Protein AF-A0A1L1STM3-F1 (afdb_monomer_lite)

Foldseek 3Di:
DDDPPPPPVVVVCVVCVVVVVVVPQADWQKAWVNHSDDDDDDDPPDDDDIDIDTDDDPDDDDDWDDDVNHTDPPVPDDDDDDD

Structure (mmCIF, N/CA/C/O backbone):
data_AF-A0A1L1STM3-F1
#
_entry.id   AF-A0A1L1STM3-F1
#
loop_
_atom_site.group_PDB
_atom_site.id
_atom_site.type_symbol
_atom_site.label_atom_id
_atom_site.label_alt_id
_atom_site.label_comp_id
_atom_site.label_asym_id
_atom_site.label_entity_id
_atom_site.label_seq_id
_atom_site.pdbx_PDB_ins_code
_atom_site.Cartn_x
_atom_site.Cartn_y
_atom_site.Cartn_z
_atom_site.occupancy
_atom_site.B_iso_or_equiv
_atom_site.auth_seq_id
_atom_site.auth_comp_id
_atom_site.auth_asym_id
_atom_site.auth_atom_id
_atom_site.pdbx_PDB_model_num
ATOM 1 N N . MET A 1 1 ? -52.505 22.298 21.946 1.00 37.53 1 MET A N 1
ATOM 2 C CA . MET A 1 1 ? -52.390 20.870 21.585 1.00 37.53 1 MET A CA 1
ATOM 3 C C . MET A 1 1 ? -50.921 20.619 21.296 1.00 37.53 1 MET A C 1
ATOM 5 O O . MET A 1 1 ? -50.474 20.897 20.193 1.00 37.53 1 MET A O 1
ATOM 9 N N . GLU A 1 2 ? -50.149 20.250 22.318 1.00 47.34 2 GLU A N 1
ATOM 10 C CA . GLU A 1 2 ? -48.728 19.927 22.155 1.0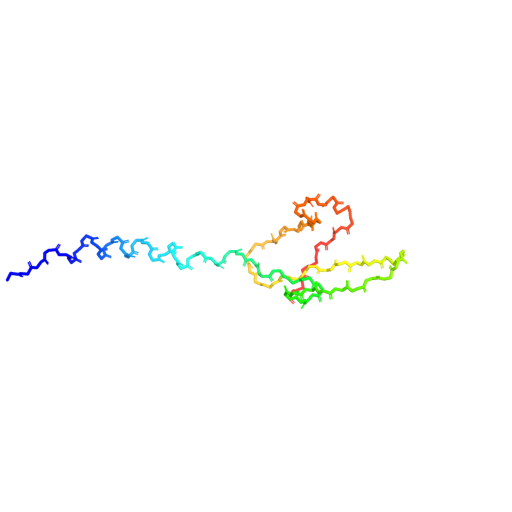0 47.34 2 GLU A CA 1
ATOM 11 C C . GLU A 1 2 ? -48.590 18.469 21.720 1.00 47.34 2 GLU A C 1
ATOM 13 O O . GLU A 1 2 ? -49.175 17.563 22.314 1.00 47.34 2 GLU A O 1
ATOM 18 N N . LEU A 1 3 ? -47.858 18.263 20.632 1.00 52.38 3 LEU A N 1
ATOM 19 C CA . LEU A 1 3 ? -47.570 16.951 20.071 1.00 52.38 3 LEU A CA 1
ATOM 20 C C . LEU A 1 3 ? -46.630 16.185 21.021 1.00 52.38 3 LEU A C 1
ATOM 22 O O . LEU A 1 3 ? -45.578 16.723 21.372 1.00 52.38 3 LEU A O 1
ATOM 26 N N . PRO A 1 4 ? -46.898 14.910 21.369 1.00 53.41 4 PRO A N 1
ATOM 27 C CA . PRO A 1 4 ? -45.973 14.080 22.138 1.00 53.41 4 PRO A CA 1
ATOM 28 C C . PRO A 1 4 ? -44.844 13.542 21.234 1.00 53.41 4 PRO A C 1
ATOM 30 O O . PRO A 1 4 ? -44.484 12.371 21.293 1.00 53.41 4 PRO A O 1
ATOM 33 N N . LEU A 1 5 ? -44.274 14.390 20.369 1.00 54.94 5 LEU A N 1
ATOM 34 C CA . LEU A 1 5 ? -43.196 14.038 19.432 1.00 54.94 5 LEU A CA 1
ATOM 35 C C . LEU A 1 5 ? -41.795 14.150 20.073 1.00 54.94 5 LEU A C 1
ATOM 37 O O . LEU A 1 5 ? -40.780 14.125 19.383 1.00 54.94 5 LEU A O 1
ATOM 41 N N . SER A 1 6 ? -41.729 14.345 21.391 1.00 62.16 6 SER A N 1
ATOM 42 C CA . SER A 1 6 ? -40.561 14.948 22.044 1.00 62.16 6 SER A CA 1
ATOM 43 C C . SER A 1 6 ? -39.596 13.942 22.684 1.00 62.16 6 SER A C 1
ATOM 45 O O . SER A 1 6 ? -38.388 14.109 22.575 1.00 62.16 6 SER A O 1
ATOM 47 N N . GLN A 1 7 ? -40.066 12.859 23.312 1.00 59.75 7 GLN A N 1
ATOM 48 C CA . GLN A 1 7 ? -39.172 12.013 24.124 1.00 59.75 7 GLN A CA 1
ATOM 49 C C . GLN A 1 7 ? -38.665 10.749 23.435 1.00 59.75 7 GLN A C 1
ATOM 51 O O . GLN A 1 7 ? -37.489 10.410 23.579 1.00 59.75 7 GLN A O 1
ATOM 56 N N . ALA A 1 8 ? -39.531 10.030 22.717 1.00 59.84 8 ALA A N 1
ATOM 57 C CA . ALA A 1 8 ? -39.140 8.774 22.084 1.00 59.84 8 ALA A CA 1
ATOM 58 C C . ALA A 1 8 ? -38.120 9.043 20.977 1.00 59.84 8 ALA A C 1
ATOM 60 O O . ALA A 1 8 ? -37.013 8.521 21.026 1.00 59.84 8 ALA A O 1
ATOM 61 N N . THR A 1 9 ? -38.438 9.938 20.050 1.00 63.06 9 THR A N 1
ATOM 62 C CA . THR A 1 9 ? -37.564 10.375 18.957 1.00 63.06 9 THR A CA 1
ATOM 63 C C . THR A 1 9 ? -36.208 10.836 19.479 1.00 63.06 9 THR A C 1
ATOM 65 O O . THR A 1 9 ? -35.201 10.293 19.056 1.00 63.06 9 THR A O 1
ATOM 68 N N . LEU A 1 10 ? -36.179 11.719 20.482 1.00 68.00 10 LEU A N 1
ATOM 69 C CA . LEU A 1 10 ? -34.950 12.302 21.032 1.00 68.00 10 LEU A CA 1
ATOM 70 C C . LEU A 1 10 ? -34.051 11.261 21.719 1.00 68.00 10 LEU A C 1
ATOM 72 O O . LEU A 1 10 ? -32.834 11.296 21.547 1.00 68.00 10 LEU A O 1
ATOM 76 N N . ARG A 1 11 ? -34.634 10.279 22.423 1.00 70.44 11 ARG A N 1
ATOM 77 C CA . ARG A 1 11 ? -33.891 9.127 22.968 1.00 70.44 11 ARG A CA 1
ATOM 78 C C . ARG A 1 11 ? -33.282 8.256 21.871 1.00 70.44 11 ARG A C 1
ATOM 80 O O . ARG A 1 11 ? -32.139 7.833 22.012 1.00 70.44 11 ARG A O 1
ATOM 87 N N . HIS A 1 12 ? -34.021 8.004 20.791 1.00 65.12 12 HIS A N 1
ATOM 88 C CA . HIS A 1 12 ? -33.518 7.211 19.668 1.00 65.12 12 HIS A CA 1
ATOM 89 C C . HIS A 1 12 ? -32.402 7.955 18.922 1.00 65.12 12 HIS A C 1
ATOM 91 O O . HIS A 1 12 ? -31.379 7.348 18.616 1.00 65.12 12 HIS A O 1
ATOM 97 N N . THR A 1 13 ? -32.525 9.271 18.709 1.00 70.81 13 THR A N 1
ATOM 98 C CA . THR A 1 13 ? -31.449 10.073 18.105 1.00 70.81 13 THR A CA 1
ATOM 99 C C . THR A 1 13 ? -30.198 10.106 18.984 1.00 70.81 13 THR A C 1
ATOM 101 O O . THR A 1 13 ? -29.092 9.983 18.464 1.00 70.81 13 THR A O 1
ATOM 104 N N . LEU A 1 14 ? -30.349 10.213 20.312 1.00 74.62 14 LEU A N 1
ATOM 105 C CA . LEU A 1 14 ? -29.216 10.183 21.247 1.00 74.62 14 LEU A CA 1
ATOM 106 C C . LEU A 1 14 ? -28.508 8.823 21.295 1.00 74.62 14 LEU A C 1
ATOM 108 O O . LEU A 1 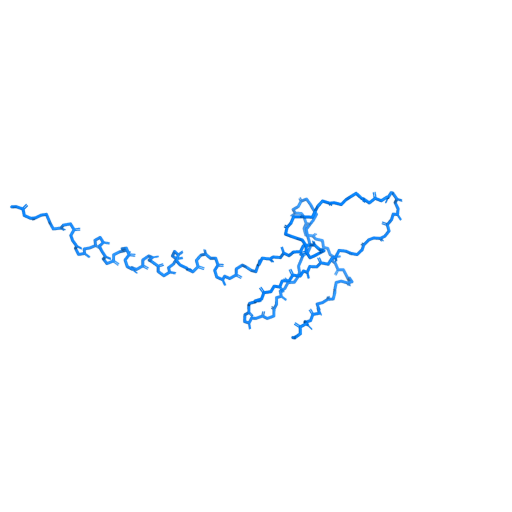14 ? -27.295 8.786 21.472 1.00 74.62 14 LEU A O 1
ATOM 112 N N . LEU A 1 15 ? -29.240 7.718 21.134 1.00 77.00 15 LEU A N 1
ATOM 113 C CA . LEU A 1 15 ? -28.667 6.367 21.096 1.00 77.00 15 LEU A CA 1
ATOM 114 C C . LEU A 1 15 ? -27.938 6.067 19.779 1.00 77.00 15 LEU A C 1
ATOM 116 O O . LEU A 1 15 ? -26.999 5.275 19.772 1.00 77.00 15 LEU A O 1
ATOM 120 N N . LEU A 1 16 ? -28.344 6.700 18.676 1.00 74.50 16 LEU A N 1
ATOM 121 C CA . LEU A 1 16 ? -27.709 6.542 17.363 1.00 74.50 16 LEU A CA 1
ATOM 122 C C . LEU A 1 16 ? -26.481 7.449 17.182 1.00 74.50 16 LEU A C 1
ATOM 124 O O . LEU A 1 16 ? -25.589 7.117 16.404 1.00 74.50 16 LEU A O 1
ATOM 128 N N . LEU A 1 17 ? -26.398 8.561 17.919 1.00 71.50 17 LEU A N 1
ATOM 129 C CA . LEU A 1 17 ? -25.296 9.527 17.837 1.00 71.50 17 LEU A CA 1
ATOM 130 C C . LEU A 1 17 ? -23.896 8.901 18.019 1.00 71.50 17 LEU A C 1
ATOM 132 O O . LEU A 1 17 ? -23.022 9.191 17.207 1.00 71.50 17 LEU A O 1
ATOM 136 N N . PRO A 1 18 ? -23.648 8.022 19.014 1.00 70.38 18 PRO A N 1
ATOM 137 C CA . PRO A 1 18 ? -22.343 7.386 19.195 1.00 70.38 18 PRO A CA 1
ATOM 138 C C . PRO A 1 18 ? -21.950 6.490 18.017 1.00 70.38 18 PRO A C 1
ATOM 140 O O . PRO A 1 18 ? -20.789 6.474 17.622 1.00 70.38 18 PRO A O 1
ATOM 143 N N . ALA A 1 19 ? -22.915 5.778 17.424 1.00 67.50 19 ALA A N 1
ATOM 144 C CA . ALA A 1 19 ? -22.676 4.935 16.253 1.00 67.50 19 ALA A CA 1
ATOM 145 C C . ALA A 1 19 ? -22.352 5.776 15.004 1.00 67.50 19 ALA A C 1
ATOM 147 O O . ALA A 1 19 ? -21.464 5.414 14.237 1.00 67.50 19 ALA A O 1
ATOM 148 N N . LEU A 1 20 ? -23.015 6.927 14.845 1.00 65.38 20 LEU A N 1
ATOM 149 C CA . LEU A 1 20 ? -22.747 7.893 13.772 1.00 65.38 20 LEU A CA 1
ATOM 150 C C . LEU A 1 20 ? -21.404 8.624 13.944 1.00 65.38 20 LEU A C 1
ATOM 152 O O . LEU A 1 20 ? -20.779 8.999 12.960 1.00 65.38 20 LEU A O 1
ATOM 156 N N . LEU A 1 21 ? -20.951 8.833 15.182 1.00 65.56 21 LEU A N 1
ATOM 157 C CA . LEU A 1 21 ? -19.656 9.458 15.483 1.00 65.56 21 LEU A CA 1
ATOM 158 C C . LEU A 1 21 ? -18.488 8.460 15.398 1.00 65.56 21 LEU A C 1
ATOM 160 O O . LEU A 1 21 ? -17.357 8.857 15.131 1.00 65.56 21 LEU A O 1
ATOM 164 N N . SER A 1 22 ? -18.760 7.168 15.606 1.00 61.12 22 SER A N 1
ATOM 165 C CA . SER A 1 22 ? -17.761 6.096 15.558 1.00 61.12 22 SER A CA 1
ATOM 166 C C . SER A 1 22 ? -17.489 5.581 14.139 1.00 61.12 22 SER A C 1
ATOM 168 O O . SER A 1 22 ? -16.414 5.021 13.900 1.00 61.12 22 SER A O 1
ATOM 170 N N . SER A 1 23 ? -18.407 5.795 13.185 1.00 56.72 23 SER A N 1
ATOM 171 C CA . SER A 1 23 ? -18.242 5.404 11.779 1.00 56.72 23 SER A CA 1
ATOM 172 C C . SER A 1 23 ? -17.162 6.252 11.093 1.00 56.72 23 SER A C 1
ATOM 174 O O . SER A 1 23 ? -17.449 7.226 10.404 1.00 56.72 23 SER A O 1
ATOM 176 N N . GLY A 1 24 ? -15.901 5.911 11.335 1.00 57.28 24 GLY A N 1
ATOM 177 C CA . GLY A 1 24 ? -14.740 6.593 10.764 1.00 57.28 24 GLY A CA 1
ATOM 178 C C . GLY A 1 24 ? -13.540 6.688 11.703 1.00 57.28 24 GLY A C 1
ATOM 179 O O . GLY A 1 24 ? -12.447 6.988 11.244 1.00 57.28 24 GLY A O 1
ATOM 180 N N . GLN A 1 25 ? -13.694 6.388 12.998 1.00 58.62 25 GLN A N 1
ATOM 181 C CA . GLN A 1 25 ? -12.578 6.453 13.956 1.00 58.62 25 GLN A CA 1
ATOM 182 C C . GLN A 1 25 ? -11.606 5.261 13.885 1.00 58.62 25 GLN A C 1
ATOM 184 O O . GLN A 1 25 ? -10.580 5.284 14.561 1.00 58.62 25 GLN A O 1
ATOM 189 N N . GLY A 1 26 ? -11.918 4.220 13.105 1.00 59.88 26 GLY A N 1
ATOM 190 C CA . GLY A 1 26 ? -11.130 2.980 13.053 1.00 59.88 26 GLY A CA 1
ATOM 191 C C . GLY A 1 26 ? -10.395 2.715 11.740 1.00 59.88 26 GLY A C 1
ATOM 192 O O . GLY A 1 26 ? -9.439 1.943 11.745 1.00 59.88 26 GLY A O 1
ATOM 193 N N . GLU A 1 27 ? -10.810 3.340 10.637 1.00 68.19 27 GLU A N 1
ATOM 194 C CA . GLU A 1 27 ? -10.146 3.141 9.351 1.00 68.19 27 GLU A CA 1
ATOM 195 C C . GLU A 1 27 ? -8.972 4.115 9.270 1.00 68.19 27 GLU A C 1
ATOM 197 O O . GLU A 1 27 ? -9.152 5.332 9.192 1.00 68.19 27 GLU A O 1
ATOM 202 N N . LEU A 1 28 ? -7.754 3.580 9.350 1.00 73.19 28 LEU A N 1
ATOM 203 C CA . LEU A 1 28 ? -6.559 4.366 9.071 1.00 73.19 28 LEU A CA 1
ATOM 204 C C . LEU A 1 28 ? -6.676 4.893 7.639 1.00 73.19 28 LEU A C 1
ATOM 206 O O . LEU A 1 28 ? -7.222 4.207 6.787 1.00 73.19 28 LEU A O 1
ATOM 210 N N . ALA A 1 29 ? -6.178 6.094 7.358 1.00 82.56 29 ALA A N 1
ATOM 211 C CA . ALA A 1 29 ? -6.097 6.593 5.989 1.00 82.56 29 ALA A CA 1
ATOM 212 C C . ALA A 1 29 ? -4.767 6.116 5.372 1.00 82.56 29 ALA A C 1
ATOM 214 O O . ALA A 1 29 ? -3.752 6.794 5.574 1.00 82.56 29 ALA A O 1
ATOM 215 N N . PRO A 1 30 ? -4.706 4.945 4.696 1.00 85.19 30 PRO A N 1
ATOM 216 C CA . PRO A 1 30 ? -3.470 4.475 4.097 1.00 85.19 30 PRO A CA 1
ATOM 217 C C . PRO A 1 30 ? -3.056 5.380 2.947 1.00 85.19 30 PRO A C 1
ATOM 219 O O . PRO A 1 30 ? -3.866 5.834 2.142 1.00 85.19 30 PRO A O 1
ATOM 222 N N . GLN A 1 31 ? -1.754 5.601 2.866 1.00 88.56 31 GLN A N 1
ATOM 223 C CA . GLN A 1 31 ? -1.111 6.287 1.765 1.00 88.56 31 GLN A CA 1
ATOM 224 C C . GLN A 1 31 ? -0.182 5.316 1.052 1.00 88.56 31 GLN A C 1
ATOM 226 O O . GLN A 1 31 ? 0.646 4.670 1.700 1.00 88.56 31 GLN A O 1
ATOM 231 N N . ILE A 1 32 ? -0.285 5.251 -0.272 1.00 89.00 32 ILE A N 1
ATOM 232 C CA . ILE A 1 32 ? 0.635 4.491 -1.117 1.00 89.00 32 ILE A CA 1
ATOM 233 C C . ILE A 1 32 ? 1.742 5.449 -1.547 1.00 89.00 32 ILE A C 1
ATOM 235 O O . ILE A 1 32 ? 1.475 6.535 -2.053 1.00 89.00 32 ILE A O 1
ATOM 239 N N . ASP A 1 33 ? 2.990 5.094 -1.262 1.00 89.12 33 ASP A N 1
ATOM 240 C CA . ASP A 1 33 ? 4.164 5.948 -1.474 1.00 89.12 33 ASP A CA 1
ATOM 241 C C . ASP A 1 33 ? 4.068 7.317 -0.780 1.00 89.12 33 ASP A C 1
ATOM 243 O O . ASP A 1 33 ? 4.626 8.317 -1.230 1.00 89.12 33 ASP A O 1
ATOM 247 N N . GLY A 1 34 ? 3.352 7.370 0.350 1.00 85.94 34 GLY A N 1
ATOM 248 C CA . GLY A 1 34 ? 3.118 8.608 1.098 1.00 85.94 34 GLY A CA 1
ATOM 249 C C . GLY A 1 34 ? 2.099 9.555 0.457 1.00 85.94 34 GLY A C 1
ATOM 250 O O . GLY A 1 34 ? 1.969 10.687 0.915 1.00 85.94 34 GLY A O 1
ATOM 251 N N . GLN A 1 35 ? 1.372 9.114 -0.573 1.00 86.19 35 GLN A N 1
ATOM 252 C CA . GLN A 1 35 ? 0.277 9.855 -1.195 1.00 86.19 35 GLN A CA 1
ATOM 253 C C . GLN A 1 35 ? -1.063 9.141 -0.965 1.00 86.19 35 GLN 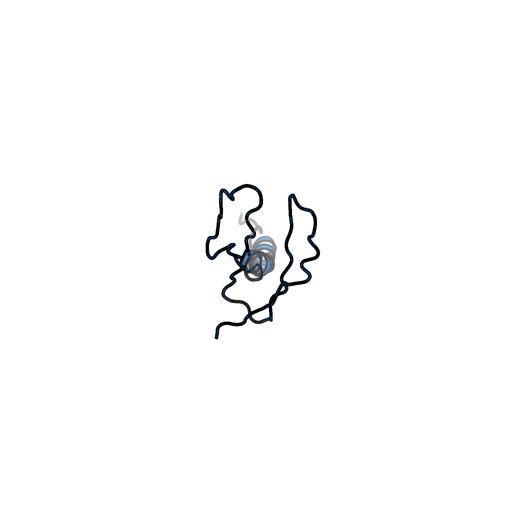A C 1
ATOM 255 O O . GLN A 1 35 ? -1.145 7.916 -1.000 1.00 86.19 35 GLN A O 1
ATOM 260 N N . THR A 1 36 ? -2.135 9.904 -0.740 1.00 79.25 36 THR A N 1
ATOM 261 C CA . THR A 1 36 ? -3.495 9.352 -0.562 1.00 79.25 36 THR A CA 1
ATOM 262 C C . THR A 1 36 ? -4.087 8.829 -1.878 1.00 79.25 36 THR A C 1
ATOM 264 O O . THR A 1 36 ? -4.900 7.914 -1.873 1.00 79.25 36 THR A O 1
ATOM 267 N N . TRP A 1 37 ? -3.647 9.387 -3.007 1.00 67.81 37 TRP A N 1
ATOM 268 C CA . TRP A 1 37 ? -3.946 8.918 -4.357 1.00 67.81 37 TRP A CA 1
ATOM 269 C C . TRP A 1 37 ? -2.621 8.846 -5.103 1.00 67.81 37 TRP A C 1
ATOM 271 O O . TRP A 1 37 ? -1.954 9.867 -5.266 1.00 67.81 37 TRP A O 1
ATOM 281 N N . ALA A 1 38 ? -2.213 7.644 -5.496 1.00 71.31 38 ALA A N 1
ATOM 282 C CA . ALA A 1 38 ? -0.951 7.423 -6.183 1.00 71.31 38 ALA A CA 1
ATOM 283 C C . ALA A 1 38 ? -1.237 6.900 -7.592 1.00 71.31 38 ALA A C 1
ATOM 285 O O . ALA A 1 38 ? -1.652 5.757 -7.761 1.00 71.31 38 ALA A O 1
ATOM 286 N N . GLU A 1 39 ? -1.009 7.741 -8.599 1.00 83.00 39 GLU A N 1
ATOM 287 C CA . GLU A 1 39 ? -0.829 7.289 -9.976 1.00 83.00 39 GLU A CA 1
ATOM 288 C C . GLU A 1 39 ? 0.667 7.309 -10.282 1.00 83.00 39 GLU A C 1
ATOM 290 O O . GLU A 1 39 ? 1.370 8.279 -9.984 1.00 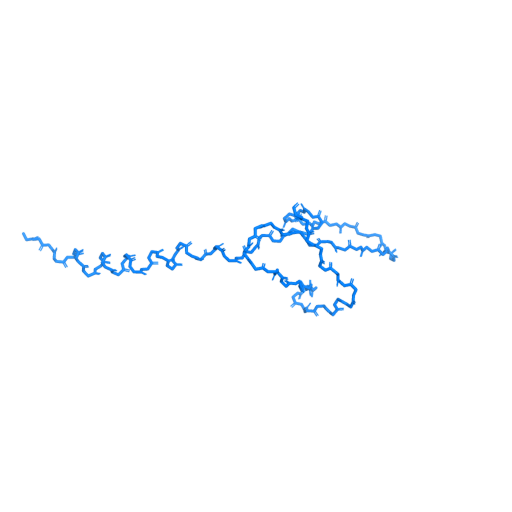83.00 39 GLU A O 1
ATOM 295 N N . ARG A 1 40 ? 1.174 6.215 -10.848 1.00 84.44 40 ARG A N 1
ATOM 296 C CA . ARG A 1 40 ? 2.579 6.083 -11.219 1.00 84.44 40 ARG A CA 1
ATOM 297 C C . ARG A 1 40 ? 2.685 5.296 -12.515 1.00 84.44 40 ARG A C 1
ATOM 299 O O . ARG A 1 40 ? 2.204 4.172 -12.599 1.00 84.44 40 ARG A O 1
ATOM 306 N N . ALA A 1 41 ? 3.384 5.865 -13.490 1.00 90.44 41 ALA A N 1
ATOM 307 C CA . ALA A 1 41 ? 3.837 5.128 -14.658 1.00 90.44 41 ALA A CA 1
ATOM 308 C C . ALA A 1 41 ? 5.172 4.444 -14.333 1.00 90.44 41 ALA A C 1
ATOM 310 O O . ALA A 1 41 ? 6.130 5.112 -13.941 1.00 90.44 41 ALA A O 1
ATOM 311 N N . LEU A 1 42 ? 5.224 3.122 -14.486 1.00 90.88 42 LEU A N 1
ATOM 312 C CA . LEU A 1 42 ? 6.450 2.327 -14.385 1.00 90.88 42 LEU A CA 1
ATOM 313 C C . LEU A 1 42 ? 6.937 1.958 -15.784 1.00 90.88 42 LEU A C 1
ATOM 315 O O . LEU A 1 42 ? 6.134 1.812 -16.710 1.00 90.88 42 LEU A O 1
ATOM 319 N N . ARG A 1 43 ? 8.251 1.803 -15.953 1.00 96.19 43 ARG A N 1
ATOM 320 C CA . ARG A 1 43 ? 8.801 1.284 -17.212 1.00 96.19 43 ARG A CA 1
ATOM 321 C C . ARG A 1 43 ? 8.623 -0.231 -17.264 1.00 96.19 43 ARG A C 1
ATOM 323 O O . ARG A 1 43 ? 8.576 -0.906 -16.238 1.00 96.19 43 ARG A O 1
ATOM 330 N N . GLU A 1 44 ? 8.550 -0.776 -18.474 1.00 95.31 44 GLU A N 1
ATOM 331 C CA . GLU A 1 44 ? 8.497 -2.225 -18.651 1.00 95.31 44 GLU A CA 1
ATOM 332 C C . GLU A 1 44 ? 9.737 -2.883 -18.020 1.00 95.31 44 GLU A C 1
ATOM 334 O O . GLU A 1 44 ? 10.862 -2.413 -18.211 1.00 95.31 44 GLU A O 1
ATOM 339 N N . ASN A 1 45 ? 9.519 -3.961 -17.261 1.00 93.12 45 ASN A N 1
ATOM 340 C CA . ASN A 1 45 ? 10.535 -4.693 -16.490 1.00 93.12 45 ASN A CA 1
ATOM 341 C C . ASN A 1 45 ? 11.205 -3.902 -15.350 1.00 93.12 45 ASN A C 1
ATOM 343 O O . ASN A 1 45 ? 12.217 -4.342 -14.800 1.00 93.12 45 ASN A O 1
ATOM 347 N N . GLU A 1 46 ? 10.662 -2.747 -14.963 1.00 94.88 46 GLU A N 1
ATOM 348 C CA . GLU A 1 46 ? 11.109 -2.043 -13.765 1.00 94.88 46 GLU A CA 1
ATOM 349 C C . GLU A 1 46 ? 10.669 -2.789 -12.499 1.00 94.88 46 GLU A C 1
ATOM 351 O O . GLU A 1 46 ? 9.507 -3.167 -12.343 1.00 94.88 46 GLU A O 1
ATOM 356 N N . HIS A 1 47 ? 11.596 -2.963 -11.557 1.00 90.50 47 HIS A N 1
ATOM 357 C CA . HIS A 1 47 ? 11.271 -3.439 -10.217 1.00 90.50 47 HIS A CA 1
ATOM 358 C C . HIS A 1 47 ? 10.941 -2.249 -9.322 1.00 90.50 47 HIS A C 1
ATOM 360 O O . HIS A 1 47 ? 11.788 -1.385 -9.094 1.00 90.50 47 HIS A O 1
ATOM 366 N N . HIS A 1 48 ? 9.728 -2.236 -8.774 1.00 88.38 48 HIS A N 1
ATOM 367 C CA . HIS A 1 48 ? 9.268 -1.170 -7.896 1.00 88.38 48 HIS A CA 1
ATOM 368 C C . HIS A 1 48 ? 8.756 -1.717 -6.564 1.00 88.38 48 HIS A C 1
ATOM 370 O O . HIS A 1 48 ? 8.032 -2.711 -6.522 1.00 88.38 48 HIS A O 1
ATOM 376 N N . ALA A 1 49 ? 9.133 -1.051 -5.473 1.00 88.88 49 ALA A N 1
ATOM 377 C CA . ALA A 1 49 ? 8.650 -1.361 -4.137 1.00 88.88 49 ALA A CA 1
ATOM 378 C C . ALA A 1 49 ? 7.620 -0.312 -3.717 1.00 88.88 49 ALA A C 1
ATOM 380 O O . ALA A 1 49 ? 7.976 0.839 -3.476 1.00 88.88 49 ALA A O 1
ATOM 381 N N . PHE A 1 50 ? 6.364 -0.732 -3.596 1.00 88.19 50 PHE A N 1
ATOM 382 C CA . PHE A 1 50 ? 5.302 0.110 -3.060 1.00 88.19 50 PHE A CA 1
ATOM 383 C C . PHE A 1 50 ? 5.392 0.181 -1.538 1.00 88.19 50 PHE A C 1
ATOM 385 O O . PHE A 1 50 ? 5.651 -0.820 -0.863 1.00 88.19 50 PHE A O 1
ATOM 392 N N . THR A 1 51 ? 5.144 1.363 -0.984 1.00 89.31 51 THR A N 1
ATOM 393 C CA . THR A 1 51 ? 5.141 1.568 0.470 1.00 89.31 51 THR A CA 1
ATOM 394 C C . THR A 1 51 ? 3.757 1.970 0.957 1.00 89.31 51 THR A C 1
ATOM 396 O O . THR A 1 51 ? 3.103 2.800 0.341 1.00 89.31 51 THR A O 1
ATOM 399 N N . CYS A 1 52 ? 3.300 1.389 2.067 1.00 87.75 52 CYS A N 1
ATOM 400 C CA . CYS A 1 52 ? 2.071 1.808 2.738 1.00 87.75 52 CYS A CA 1
ATOM 401 C C . CYS A 1 52 ? 2.438 2.580 4.006 1.00 87.75 52 CYS A C 1
ATOM 403 O O . CYS A 1 52 ? 3.150 2.059 4.869 1.00 87.75 52 CYS A O 1
ATOM 405 N N . ARG A 1 53 ? 1.967 3.824 4.116 1.00 87.38 53 ARG A N 1
ATOM 406 C CA . ARG A 1 53 ? 2.122 4.657 5.310 1.00 87.38 53 ARG A CA 1
ATOM 407 C C . ARG A 1 53 ? 0.753 4.932 5.909 1.00 87.38 53 ARG A C 1
ATOM 409 O O . ARG A 1 53 ? -0.156 5.369 5.215 1.00 87.38 53 ARG A O 1
ATOM 416 N N . VAL A 1 54 ? 0.636 4.704 7.208 1.00 84.75 54 VAL A N 1
ATOM 417 C CA . VAL A 1 54 ? -0.554 5.010 8.003 1.00 84.75 54 VAL A CA 1
ATOM 418 C C . VAL A 1 54 ? -0.124 5.809 9.227 1.00 84.75 54 VAL A C 1
ATOM 420 O O . VAL A 1 54 ? 0.967 5.590 9.755 1.00 84.75 54 VAL A O 1
ATOM 423 N N . ALA A 1 55 ? -0.963 6.743 9.663 1.00 82.69 55 ALA A N 1
ATOM 424 C CA . ALA A 1 55 ? -0.762 7.505 10.890 1.00 82.69 55 ALA A CA 1
ATOM 425 C C . ALA A 1 55 ? -1.982 7.351 11.802 1.00 82.69 55 ALA A C 1
ATOM 427 O O . ALA A 1 55 ? -3.115 7.294 11.325 1.00 82.69 55 ALA A O 1
ATOM 428 N N . GLY A 1 56 ? -1.741 7.318 13.113 1.00 76.44 56 GLY A N 1
ATOM 429 C CA . GLY A 1 56 ? -2.783 7.093 14.112 1.00 76.44 56 GLY A CA 1
ATOM 430 C C . GLY A 1 56 ? -3.099 5.612 14.344 1.00 76.44 56 GLY A C 1
ATOM 431 O O . GLY A 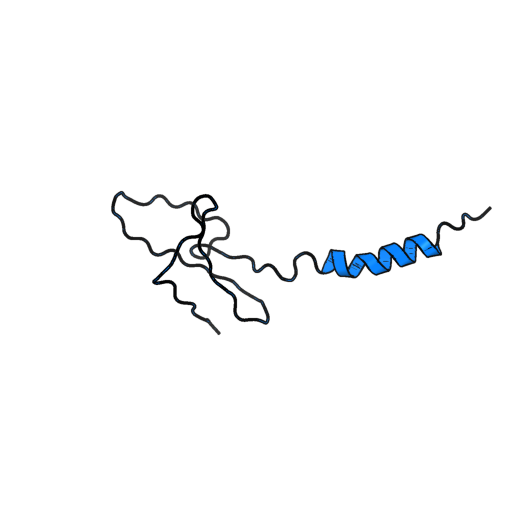1 56 ? -2.466 4.723 13.779 1.00 76.44 56 GLY A O 1
ATOM 432 N N . GLY A 1 57 ? -4.077 5.363 15.215 1.00 71.75 57 GLY A N 1
ATOM 433 C CA . GLY A 1 57 ? -4.447 4.025 15.680 1.00 71.75 57 GLY A CA 1
ATOM 434 C C . GLY A 1 57 ? -3.759 3.634 16.990 1.00 71.75 57 GLY A C 1
ATOM 435 O O . GLY A 1 57 ? -2.612 3.986 17.248 1.00 71.75 57 GLY A O 1
ATOM 436 N N . SER A 1 58 ? -4.486 2.913 17.846 1.00 71.88 58 SER A N 1
ATOM 437 C CA . SER A 1 58 ? -3.981 2.390 19.126 1.00 71.88 58 SER A CA 1
ATOM 438 C C . SER A 1 58 ? -3.429 0.963 19.022 1.00 71.88 58 SER A C 1
ATOM 440 O O . SER A 1 58 ? -2.790 0.483 19.955 1.00 71.88 58 SER A O 1
ATOM 442 N N . ALA A 1 59 ? -3.674 0.282 17.899 1.00 78.56 59 ALA A N 1
ATOM 443 C CA . ALA A 1 59 ? -3.275 -1.097 17.649 1.00 78.56 59 ALA A CA 1
ATOM 444 C C . ALA A 1 59 ? -2.274 -1.186 16.491 1.00 78.56 59 ALA A C 1
ATOM 446 O O . ALA A 1 59 ? -2.283 -0.357 15.581 1.00 78.56 59 ALA A O 1
ATOM 447 N N . THR A 1 60 ? -1.435 -2.225 16.500 1.00 80.12 60 THR A N 1
ATOM 448 C CA . THR A 1 60 ? -0.542 -2.521 15.375 1.00 80.12 60 THR A CA 1
ATOM 449 C C . THR A 1 60 ? -1.371 -2.822 14.121 1.00 80.12 60 THR A C 1
ATOM 451 O O . THR A 1 60 ? -2.193 -3.744 14.155 1.00 80.12 60 THR A O 1
ATOM 454 N N . PRO A 1 61 ? -1.175 -2.086 13.013 1.00 80.81 61 PRO A N 1
ATOM 455 C CA . PRO A 1 61 ? -1.952 -2.305 11.804 1.00 80.81 61 PRO A CA 1
ATOM 456 C C . PRO A 1 61 ? -1.567 -3.626 11.129 1.00 80.81 61 PRO A C 1
ATOM 458 O O . PRO A 1 61 ? -0.456 -4.134 11.289 1.00 80.81 61 PRO A O 1
ATOM 461 N N . ARG A 1 62 ? -2.492 -4.176 10.339 1.00 82.69 62 ARG A N 1
ATOM 462 C CA . ARG A 1 62 ? -2.225 -5.299 9.433 1.00 82.69 62 ARG A CA 1
ATOM 463 C C . ARG A 1 62 ? -2.109 -4.761 8.014 1.00 82.69 62 ARG A C 1
ATOM 465 O O . ARG A 1 62 ? -2.949 -3.974 7.594 1.00 82.69 62 ARG A O 1
ATOM 472 N N . LEU A 1 63 ? -1.079 -5.191 7.293 1.00 84.56 63 LEU A N 1
ATOM 473 C CA . LEU A 1 63 ? -0.863 -4.814 5.899 1.00 84.56 63 LEU A CA 1
ATOM 474 C C . LEU A 1 63 ? -1.350 -5.934 4.977 1.00 84.56 63 LEU A C 1
ATOM 476 O O . LEU A 1 63 ? -0.993 -7.093 5.175 1.00 84.56 63 LEU A O 1
ATOM 480 N N . ALA A 1 64 ? -2.121 -5.565 3.960 1.00 88.19 64 ALA A N 1
ATOM 481 C CA . ALA A 1 64 ? -2.504 -6.419 2.846 1.00 88.19 64 ALA A CA 1
ATOM 482 C C . ALA A 1 64 ? -2.461 -5.588 1.559 1.00 88.19 64 ALA A C 1
ATOM 484 O O . ALA A 1 64 ? -2.813 -4.408 1.576 1.00 88.19 64 ALA A O 1
ATOM 485 N N . TRP A 1 65 ? -2.032 -6.202 0.460 1.00 88.56 65 TRP A N 1
ATOM 486 C CA . TRP A 1 65 ? -2.003 -5.572 -0.858 1.00 88.56 65 TRP A CA 1
ATOM 487 C C . TRP A 1 65 ? -3.059 -6.208 -1.749 1.00 88.56 65 TRP A C 1
ATOM 489 O O . TRP A 1 65 ? -3.253 -7.419 -1.702 1.00 88.56 65 TRP A O 1
ATOM 499 N N . TYR A 1 66 ? -3.721 -5.397 -2.568 1.00 89.25 66 TYR A N 1
ATOM 500 C CA . TYR A 1 66 ? -4.713 -5.861 -3.529 1.00 89.25 66 TYR A CA 1
ATOM 501 C C . TYR A 1 66 ? -4.372 -5.308 -4.909 1.00 89.25 66 TYR A C 1
ATOM 503 O O . TYR A 1 66 ? -4.061 -4.125 -5.035 1.00 89.25 66 TYR A O 1
ATOM 511 N N . LEU A 1 67 ? -4.455 -6.157 -5.930 1.00 89.69 67 LEU A N 1
ATOM 512 C CA . LEU A 1 67 ? -4.375 -5.767 -7.337 1.00 89.69 67 LEU A CA 1
ATOM 513 C C . LEU A 1 67 ? -5.732 -6.062 -7.964 1.00 89.69 67 LEU A C 1
ATOM 515 O O . LEU A 1 67 ? -6.200 -7.196 -7.881 1.00 89.69 67 LEU A O 1
ATOM 519 N N . ASP A 1 68 ? -6.394 -5.041 -8.505 1.00 90.50 68 ASP A N 1
ATOM 520 C CA . ASP A 1 68 ? -7.742 -5.155 -9.082 1.00 90.50 68 ASP A CA 1
ATOM 521 C C . ASP A 1 68 ? -8.748 -5.869 -8.151 1.00 90.50 68 ASP A C 1
ATOM 523 O O . ASP A 1 68 ? -9.581 -6.675 -8.563 1.00 90.50 68 ASP A O 1
ATOM 527 N N . GLY A 1 69 ? -8.639 -5.596 -6.845 1.00 90.94 69 GLY A N 1
ATOM 528 C CA . GLY A 1 69 ? -9.483 -6.186 -5.800 1.00 90.94 69 GLY A CA 1
ATOM 529 C C . GLY A 1 69 ? -9.102 -7.609 -5.374 1.00 90.94 69 GLY A C 1
ATOM 530 O O . GLY A 1 69 ? -9.723 -8.149 -4.463 1.00 90.94 69 GLY A O 1
ATOM 531 N N . GLN A 1 70 ? -8.079 -8.218 -5.975 1.00 94.12 70 GLN A N 1
ATOM 532 C CA . GLN A 1 70 ? -7.576 -9.539 -5.594 1.00 94.12 70 GLN A CA 1
ATOM 533 C C . GLN A 1 70 ? -6.411 -9.427 -4.611 1.00 94.12 70 GLN A C 1
ATOM 535 O O . GLN A 1 70 ? -5.436 -8.717 -4.876 1.00 94.12 70 GLN A O 1
ATOM 540 N N . LEU A 1 71 ? -6.498 -10.152 -3.491 1.00 91.06 71 LEU A N 1
ATOM 541 C CA . LEU A 1 71 ? -5.456 -10.195 -2.463 1.00 91.06 71 LEU A CA 1
ATOM 542 C C . LEU A 1 71 ? -4.132 -10.701 -3.051 1.00 91.06 71 LEU A C 1
ATOM 544 O O . LEU A 1 71 ? -4.097 -11.725 -3.729 1.00 91.06 71 LEU A O 1
ATOM 548 N N . GLN A 1 72 ? -3.049 -9.982 -2.771 1.00 90.19 72 GLN A N 1
ATOM 549 C CA . GLN A 1 72 ? -1.697 -10.319 -3.196 1.00 90.19 72 GLN A CA 1
ATOM 550 C C . GLN A 1 72 ? -0.911 -10.947 -2.044 1.00 90.19 72 GLN A C 1
ATOM 552 O O . GLN A 1 72 ? -0.793 -10.368 -0.960 1.00 90.19 72 GLN A O 1
ATOM 557 N N . GLU A 1 73 ? -0.312 -12.107 -2.310 1.00 83.38 73 GLU A N 1
ATOM 558 C CA . GLU A 1 73 ? 0.621 -12.777 -1.402 1.00 83.38 73 GLU A CA 1
ATOM 559 C C . GLU A 1 73 ? 1.951 -12.014 -1.369 1.00 83.38 73 GLU A C 1
ATOM 561 O O . GLU A 1 73 ? 2.884 -12.277 -2.130 1.00 83.38 73 GLU A O 1
ATOM 566 N N . ALA A 1 74 ? 2.045 -11.018 -0.492 1.00 75.38 74 ALA A N 1
ATOM 567 C CA . ALA A 1 74 ? 3.232 -10.186 -0.379 1.00 75.38 74 ALA A CA 1
ATOM 568 C C . ALA A 1 74 ? 4.281 -10.847 0.532 1.00 75.38 74 ALA A C 1
ATOM 570 O O . ALA A 1 74 ? 4.426 -10.496 1.703 1.00 75.38 74 ALA A O 1
ATOM 571 N N . THR A 1 75 ? 5.043 -11.797 -0.015 1.00 65.75 75 THR A N 1
ATOM 572 C CA . THR A 1 75 ? 6.039 -12.606 0.722 1.00 65.75 75 THR A CA 1
ATOM 573 C C . THR A 1 75 ? 7.191 -11.791 1.324 1.00 65.75 75 THR A C 1
ATOM 575 O O . THR A 1 75 ? 7.876 -12.266 2.226 1.00 65.75 75 THR A O 1
ATOM 578 N N . THR A 1 76 ? 7.408 -10.562 0.854 1.00 72.12 76 THR A N 1
ATOM 579 C CA . THR A 1 76 ? 8.511 -9.674 1.266 1.00 72.12 76 THR A CA 1
ATOM 580 C C . THR A 1 76 ? 8.052 -8.383 1.944 1.00 72.12 76 THR A C 1
ATOM 582 O O . THR A 1 76 ? 8.869 -7.500 2.208 1.00 72.12 76 THR A O 1
ATOM 585 N N . SER A 1 77 ? 6.762 -8.251 2.266 1.00 79.19 77 SER A N 1
ATOM 586 C CA . SER A 1 77 ? 6.277 -7.076 2.993 1.00 79.19 77 SER A CA 1
ATOM 587 C C . SER A 1 77 ? 6.782 -7.071 4.436 1.00 79.19 77 SER A C 1
ATOM 589 O O . SER A 1 77 ? 6.619 -8.044 5.170 1.00 79.19 77 SER A O 1
ATOM 591 N N . ARG A 1 78 ? 7.363 -5.947 4.869 1.00 81.12 78 ARG A N 1
ATOM 592 C CA . ARG A 1 78 ? 7.811 -5.740 6.251 1.00 81.12 78 ARG A CA 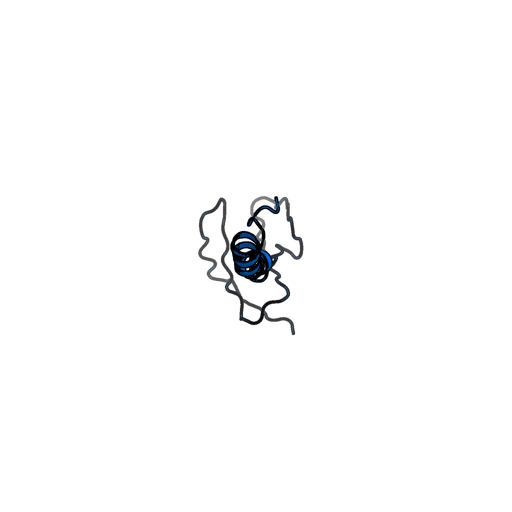1
ATOM 593 C C . ARG A 1 78 ? 7.139 -4.512 6.843 1.00 81.12 78 ARG A C 1
ATOM 595 O O . ARG A 1 78 ? 7.256 -3.416 6.303 1.00 81.12 78 ARG A O 1
ATOM 602 N N . LEU A 1 79 ? 6.486 -4.696 7.987 1.00 83.62 79 LEU A N 1
ATOM 603 C CA . LEU A 1 79 ? 5.921 -3.593 8.755 1.00 83.62 79 LEU A CA 1
ATOM 604 C C . LEU A 1 79 ? 7.033 -2.874 9.525 1.00 83.62 79 LEU A C 1
ATOM 606 O O . LEU A 1 79 ? 7.822 -3.504 10.232 1.00 83.62 79 LEU A O 1
ATOM 610 N N . LEU A 1 80 ? 7.097 -1.553 9.368 1.00 81.62 80 LEU A N 1
ATOM 611 C CA . LEU A 1 80 ? 8.043 -0.681 10.057 1.00 81.62 80 LEU A CA 1
ATOM 612 C C . LEU A 1 80 ? 7.247 0.333 10.879 1.00 81.62 80 LEU A C 1
ATOM 614 O O . LEU A 1 80 ? 6.440 1.076 10.326 1.00 81.62 80 LEU A O 1
ATOM 618 N N . SER A 1 81 ? 7.472 0.360 12.193 1.00 76.31 81 SER A N 1
ATOM 619 C CA . SER A 1 81 ? 6.922 1.399 13.066 1.00 76.31 81 SER A CA 1
ATOM 620 C C . SER A 1 81 ? 7.911 2.553 13.126 1.00 76.31 81 SER A C 1
ATOM 622 O O . SER A 1 81 ? 9.073 2.349 13.478 1.00 76.31 81 SER A O 1
ATOM 624 N N . VAL A 1 82 ? 7.455 3.753 12.783 1.00 69.62 82 VAL A N 1
ATOM 625 C CA . VAL A 1 82 ? 8.239 4.985 12.907 1.00 69.62 82 VAL A CA 1
ATOM 626 C C . VAL A 1 82 ? 7.642 5.727 14.100 1.00 69.62 82 VAL A C 1
ATOM 628 O O . VAL A 1 82 ? 6.480 6.122 14.034 1.00 69.62 82 VAL A O 1
ATOM 631 N N . GLY A 1 83 ? 8.370 5.730 15.221 1.00 60.81 83 GLY A N 1
ATOM 632 C CA . GLY A 1 83 ? 7.933 6.313 16.497 1.00 60.81 83 GLY A CA 1
ATOM 633 C C . GLY A 1 83 ? 7.976 7.831 16.525 1.00 60.81 83 GLY A C 1
ATOM 634 O O . GLY A 1 83 ? 8.650 8.418 15.648 1.00 60.81 83 GLY A O 1
#

Organism: Mus musculus (NCBI:txid10090)

pLDDT: mean 76.81, std 12.8, range [37.53, 96.19]

InterPro domains:
  IPR007110 Immunoglobulin-like domain [PS50835] (30-83)
  IPR013162 CD80-like, immunoglobulin C2-set [PF08205] (34-77)
  IPR042864 Transmembrane protein 25 [PTHR47224] (2-83)

Sequence (83 aa):
MELPLSQATLRHTLLLLPALLSSGQGELAPQIDGQTWAERALRENEHHAFTCRVAGGSATPRLAWYLDGQLQEATTSRLLSVG

Radius of gyration: 21.73 Å; chains: 1; bounding box: 64×34×43 Å

Secondary structure (DSSP, 8-state):
---S-SHHHHHHHHHHHHHHHHTTSS----EETTBSS---PPPTT------EE----SSPPPP-EEETTEEE--TT-------